Protein AF-A0A147KIF3-F1 (afdb_monomer_lite)

Foldseek 3Di:
DLVVLVCQLVVLVVVLVVCLVVDDPVCSVVSVVVNVVCSVVSVVVSVVVNVVVVVVVVVVVVVVVVVVVVVVDPPDPCVPPPDPPDPDPDDDDDDD

Organism: NCBI:txid665004

Secondary structure (DSSP, 8-state):
-HHHHTTHHHHHHHHHHHHHHHS-HHHHHHHHHHHHHHHHHHHHHHHHHHHHHHHHHHHHHHHHHHHHHHHT----S-TT----SS----------

pLDDT: mean 81.48, std 18.06, range [42.56, 98.12]

Sequence (96 aa):
MAEAMAGLADTFDDLITEVRAAAGSYVAAGYSRFRDDHYDSIKKVQDHGLTLADNIQAGAAEAALTDLDTSDGYQGAWPSLSRDINGSYGPPGRPY

Radius of gyration: 33.9 Å; chains: 1; bounding box: 70×39×94 Å

Structure (mmCIF, N/CA/C/O backbone):
data_AF-A0A147KIF3-F1
#
_entry.id   AF-A0A147KIF3-F1
#
loop_
_atom_site.group_PDB
_atom_site.id
_atom_site.type_symbol
_atom_site.label_atom_id
_atom_site.label_alt_id
_atom_site.label_comp_id
_atom_site.label_asym_id
_atom_site.label_entity_id
_atom_site.label_seq_id
_atom_site.pdbx_PDB_ins_code
_atom_site.Cartn_x
_atom_site.Cartn_y
_atom_site.Cartn_z
_atom_site.occupancy
_atom_site.B_iso_or_equiv
_atom_site.auth_seq_id
_atom_site.auth_comp_id
_atom_site.auth_asym_id
_atom_site.auth_atom_id
_atom_site.pdbx_PDB_model_num
ATOM 1 N N . MET A 1 1 ? -9.145 5.075 5.956 1.00 62.16 1 MET A N 1
ATOM 2 C CA . MET A 1 1 ? -7.795 4.713 6.456 1.00 62.16 1 MET A CA 1
ATOM 3 C C . MET A 1 1 ? -7.398 3.328 5.969 1.00 62.16 1 MET A C 1
ATOM 5 O O . MET A 1 1 ? -6.490 3.262 5.157 1.00 62.16 1 MET A O 1
ATOM 9 N N . ALA A 1 2 ? -8.106 2.260 6.364 1.00 80.38 2 ALA A N 1
ATOM 10 C CA . ALA A 1 2 ? -7.848 0.902 5.864 1.00 80.38 2 ALA A CA 1
ATOM 11 C C . ALA A 1 2 ? -7.891 0.812 4.326 1.00 80.38 2 ALA A C 1
ATOM 13 O O . ALA A 1 2 ? -6.968 0.288 3.718 1.00 80.38 2 ALA A O 1
ATOM 14 N N . GLU A 1 3 ? -8.897 1.425 3.694 1.00 82.25 3 GLU A N 1
ATOM 15 C CA . GLU A 1 3 ? -9.044 1.449 2.227 1.00 82.25 3 GLU A CA 1
ATOM 16 C C . GLU A 1 3 ? -7.866 2.097 1.489 1.00 82.25 3 GLU A C 1
ATOM 18 O O . GLU A 1 3 ? -7.531 1.671 0.395 1.00 82.25 3 GLU A O 1
ATOM 23 N N . ALA A 1 4 ? -7.218 3.104 2.082 1.00 83.19 4 ALA A N 1
ATOM 24 C CA . ALA A 1 4 ? -6.067 3.76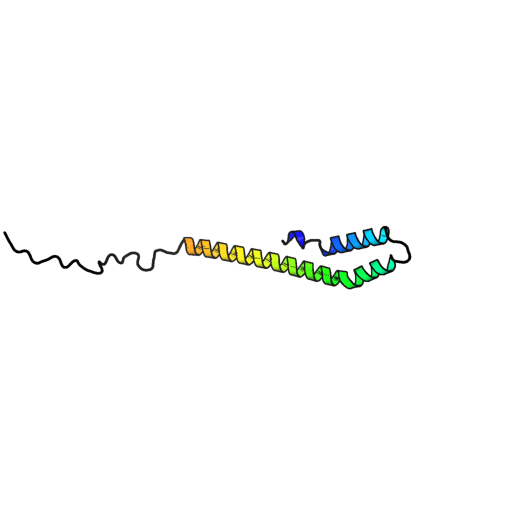7 1.466 1.00 83.19 4 ALA A CA 1
ATOM 25 C C . ALA A 1 4 ? -4.768 2.954 1.616 1.00 83.19 4 ALA A C 1
ATOM 27 O O . ALA A 1 4 ? -3.808 3.192 0.891 1.00 83.19 4 ALA A O 1
ATOM 28 N N . MET A 1 5 ? -4.722 2.034 2.585 1.00 91.38 5 MET A N 1
ATOM 29 C CA . MET A 1 5 ? -3.599 1.112 2.782 1.00 91.38 5 MET A CA 1
ATOM 30 C C . MET A 1 5 ? -3.786 -0.160 1.954 1.00 91.38 5 MET A C 1
ATOM 32 O O . MET A 1 5 ? -2.812 -0.725 1.461 1.00 91.38 5 MET A O 1
ATOM 36 N N . ALA A 1 6 ? -5.033 -0.601 1.779 1.00 92.25 6 ALA A N 1
ATOM 37 C CA . ALA A 1 6 ? -5.379 -1.730 0.934 1.00 92.25 6 ALA A CA 1
ATOM 38 C C . ALA A 1 6 ? -4.970 -1.460 -0.523 1.00 92.25 6 ALA A C 1
ATOM 40 O O . ALA A 1 6 ? -5.416 -0.495 -1.137 1.00 92.25 6 ALA A O 1
ATOM 41 N N . GLY A 1 7 ? -4.111 -2.320 -1.070 1.00 91.75 7 GLY A N 1
ATOM 42 C CA . GLY A 1 7 ? -3.638 -2.202 -2.453 1.00 91.75 7 GLY A CA 1
ATOM 43 C C . GLY A 1 7 ? -2.507 -1.190 -2.655 1.00 91.75 7 GLY A C 1
ATOM 44 O O . GLY A 1 7 ? -2.170 -0.885 -3.797 1.00 91.75 7 GLY A O 1
ATOM 45 N N . LEU A 1 8 ? -1.885 -0.681 -1.584 1.00 94.94 8 LEU A N 1
ATOM 46 C CA . LEU A 1 8 ? -0.719 0.202 -1.686 1.00 94.94 8 LEU A CA 1
ATOM 47 C C . LEU A 1 8 ? 0.457 -0.489 -2.397 1.00 94.94 8 LEU A C 1
ATOM 49 O O . LEU A 1 8 ? 1.087 0.114 -3.265 1.00 94.94 8 LEU A O 1
ATOM 53 N N . ALA A 1 9 ? 0.751 -1.744 -2.044 1.00 95.44 9 ALA A N 1
ATOM 54 C CA . ALA A 1 9 ? 1.824 -2.510 -2.679 1.00 95.44 9 ALA A CA 1
ATOM 55 C C . ALA A 1 9 ? 1.529 -2.808 -4.157 1.00 95.44 9 ALA A C 1
ATOM 57 O O . ALA A 1 9 ? 2.430 -2.710 -4.987 1.00 95.44 9 ALA A O 1
ATOM 58 N N . ASP A 1 10 ? 0.273 -3.108 -4.485 1.00 95.75 10 ASP A N 1
ATOM 59 C CA . ASP A 1 10 ? -0.156 -3.381 -5.860 1.00 95.75 10 ASP A CA 1
ATOM 60 C C . ASP A 1 10 ? -0.076 -2.108 -6.711 1.00 95.75 10 ASP A C 1
ATOM 62 O O . ASP A 1 10 ? 0.556 -2.104 -7.761 1.00 95.75 10 ASP A O 1
ATOM 66 N N . THR A 1 11 ? -0.579 -0.985 -6.190 1.00 96.44 11 THR A N 1
ATOM 67 C CA . THR A 1 11 ? -0.474 0.330 -6.845 1.00 96.44 11 THR A CA 1
ATOM 68 C C . THR A 1 11 ? 0.984 0.713 -7.094 1.00 96.44 11 THR A C 1
ATOM 70 O O . THR A 1 11 ? 1.324 1.270 -8.135 1.00 96.44 11 THR A O 1
ATOM 73 N N . PHE A 1 12 ? 1.872 0.425 -6.140 1.00 97.12 12 PHE A N 1
ATOM 74 C CA . PHE A 1 12 ? 3.299 0.648 -6.329 1.00 97.12 12 PHE A CA 1
ATOM 75 C C . PHE A 1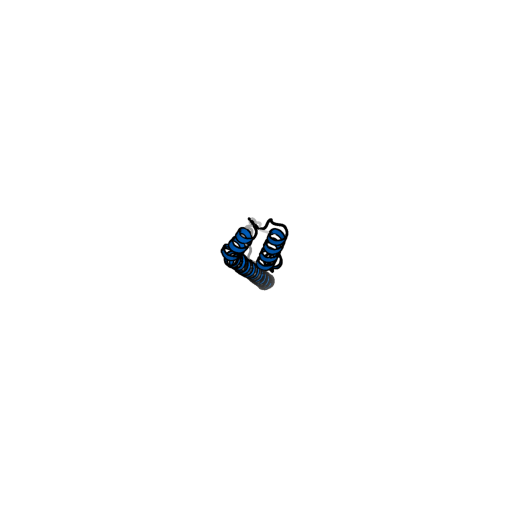 12 ? 3.873 -0.207 -7.469 1.00 97.12 12 PHE A C 1
ATOM 77 O O . PHE A 1 12 ? 4.616 0.319 -8.298 1.00 97.12 12 PHE A O 1
ATOM 84 N N . ASP A 1 13 ? 3.534 -1.497 -7.529 1.00 97.19 13 ASP A N 1
ATOM 85 C CA . ASP A 1 13 ? 4.010 -2.398 -8.585 1.00 97.19 13 ASP A CA 1
ATOM 86 C C . ASP A 1 13 ? 3.507 -1.976 -9.970 1.00 97.19 13 ASP A C 1
ATOM 88 O O . ASP A 1 13 ? 4.278 -1.938 -10.935 1.00 97.19 13 ASP A O 1
ATOM 92 N N . ASP A 1 14 ? 2.238 -1.575 -10.048 1.00 97.19 14 ASP A N 1
ATOM 93 C CA . ASP A 1 14 ? 1.609 -1.065 -11.263 1.00 97.19 14 ASP A CA 1
ATOM 94 C C . ASP A 1 14 ? 2.325 0.199 -11.756 1.00 97.19 14 ASP A C 1
ATOM 96 O O . ASP A 1 14 ? 2.758 0.264 -12.909 1.00 97.19 14 ASP A O 1
ATOM 100 N N . LEU A 1 15 ? 2.567 1.168 -10.866 1.00 97.19 15 LEU A N 1
ATOM 101 C CA . LEU A 1 15 ? 3.276 2.404 -11.207 1.00 97.19 15 LEU A CA 1
ATOM 102 C C . LEU A 1 15 ? 4.697 2.138 -11.712 1.00 97.19 15 LEU A C 1
ATOM 104 O O . LEU A 1 15 ? 5.132 2.747 -12.692 1.00 97.19 15 LEU A O 1
ATOM 108 N N . ILE A 1 16 ? 5.444 1.229 -11.076 1.00 97.06 16 ILE A N 1
ATOM 109 C CA . ILE A 1 16 ? 6.787 0.895 -11.562 1.00 97.06 16 ILE A CA 1
ATOM 110 C C . ILE A 1 16 ? 6.723 0.172 -12.908 1.00 97.06 16 ILE A C 1
ATOM 112 O O . ILE A 1 16 ? 7.560 0.430 -13.780 1.00 97.06 16 ILE A O 1
ATOM 116 N N . THR A 1 17 ? 5.731 -0.689 -13.111 1.00 96.25 17 THR A N 1
ATOM 117 C CA . THR A 1 17 ? 5.517 -1.380 -14.385 1.00 96.25 17 THR A CA 1
ATOM 118 C C . THR A 1 17 ? 5.235 -0.387 -15.513 1.00 96.25 17 THR A C 1
ATOM 120 O O . THR A 1 17 ? 5.870 -0.466 -16.569 1.00 96.25 17 THR A O 1
ATOM 123 N N . GLU A 1 18 ? 4.365 0.595 -15.282 1.00 96.69 18 GLU A N 1
ATOM 124 C CA . GLU A 1 18 ? 4.049 1.653 -16.246 1.00 96.69 18 GLU A CA 1
ATOM 125 C C . GLU A 1 18 ? 5.264 2.529 -16.562 1.00 96.69 18 GLU A C 1
ATOM 127 O O . GLU A 1 18 ? 5.601 2.746 -17.730 1.00 96.69 18 GLU A O 1
ATOM 132 N N . VAL A 1 19 ? 5.978 2.989 -15.530 1.00 95.38 19 VAL A N 1
ATOM 133 C CA . VAL A 1 19 ? 7.176 3.816 -15.710 1.00 95.38 19 VAL A CA 1
ATOM 134 C C . VAL A 1 19 ? 8.248 3.044 -16.472 1.00 95.38 19 VAL A C 1
ATOM 136 O O . VAL A 1 19 ? 8.850 3.581 -17.400 1.00 95.38 19 VAL A O 1
ATOM 139 N N . ARG A 1 20 ? 8.46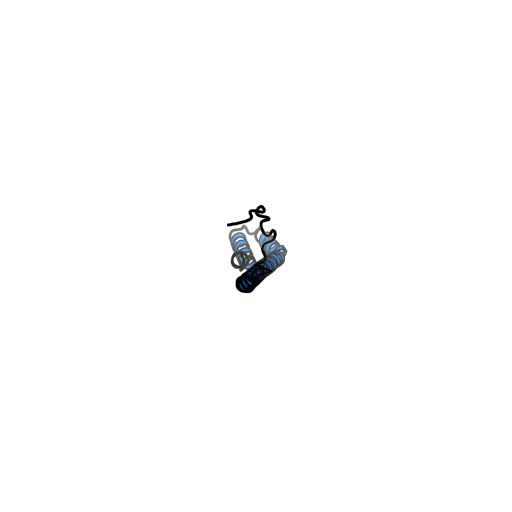3 1.767 -16.143 1.00 94.81 20 ARG A N 1
ATOM 140 C CA . ARG A 1 20 ? 9.403 0.901 -16.858 1.00 94.81 20 ARG A CA 1
ATOM 141 C C . ARG A 1 20 ? 9.024 0.745 -18.330 1.00 94.81 20 ARG A C 1
ATOM 143 O O . ARG A 1 20 ? 9.924 0.751 -19.167 1.00 94.81 20 ARG A O 1
ATOM 150 N N . ALA A 1 21 ? 7.737 0.596 -18.641 1.00 93.19 21 ALA A N 1
ATOM 151 C CA . ALA A 1 21 ? 7.253 0.458 -20.014 1.00 93.19 21 ALA A CA 1
ATOM 152 C C . ALA A 1 21 ? 7.447 1.744 -20.835 1.00 93.19 21 ALA A C 1
ATOM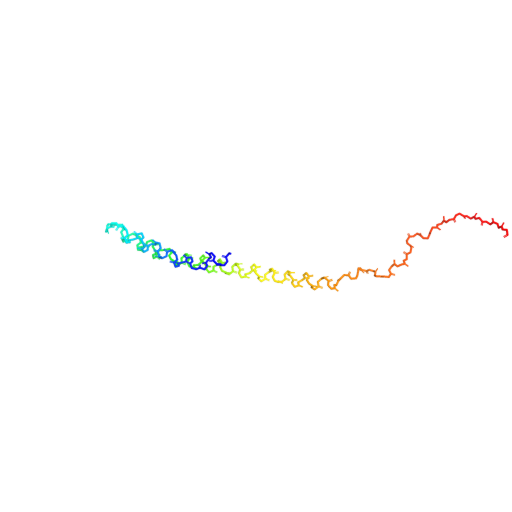 154 O O . ALA A 1 21 ? 7.755 1.674 -22.024 1.00 93.19 21 ALA A O 1
ATOM 155 N N . ALA A 1 22 ? 7.311 2.910 -20.201 1.00 94.75 22 ALA A N 1
ATOM 156 C CA . ALA A 1 22 ? 7.557 4.207 -20.828 1.00 94.75 22 ALA A CA 1
ATOM 157 C C . ALA A 1 22 ? 9.052 4.578 -20.912 1.00 94.75 22 ALA A C 1
ATOM 159 O O . ALA A 1 22 ? 9.435 5.467 -21.676 1.00 94.75 22 ALA A O 1
ATOM 160 N N . ALA A 1 23 ? 9.905 3.931 -20.118 1.00 93.12 23 ALA A N 1
ATOM 161 C CA . ALA A 1 23 ? 11.310 4.279 -19.995 1.00 93.12 23 ALA A CA 1
ATOM 162 C C . ALA A 1 23 ? 12.186 3.695 -21.119 1.00 93.12 23 ALA A C 1
ATOM 164 O O . ALA A 1 23 ? 11.953 2.609 -21.648 1.00 93.12 23 ALA A O 1
ATOM 165 N N . GLY A 1 24 ? 13.266 4.407 -21.455 1.00 90.50 24 GLY A N 1
ATOM 166 C CA . GLY A 1 24 ? 14.273 3.917 -22.397 1.00 90.50 24 GLY A CA 1
ATOM 167 C C . GLY A 1 24 ? 15.007 2.671 -21.881 1.00 90.50 24 GLY A C 1
ATOM 168 O O . GLY A 1 24 ? 15.194 2.489 -20.675 1.00 90.50 24 GLY A O 1
ATOM 169 N N . SER A 1 25 ? 15.498 1.836 -22.801 1.00 89.31 25 SER A N 1
ATOM 170 C CA . SER A 1 25 ? 16.161 0.554 -22.494 1.00 89.31 25 SER A CA 1
ATOM 171 C C . SER A 1 25 ? 17.327 0.666 -21.503 1.00 89.31 25 SER A C 1
ATOM 173 O O . SER A 1 25 ? 17.552 -0.250 -20.716 1.00 89.31 25 SER A O 1
ATOM 175 N N . TYR A 1 26 ? 18.031 1.802 -21.490 1.00 90.19 26 TYR A N 1
ATOM 176 C CA . TYR A 1 26 ? 19.146 2.065 -20.577 1.00 90.19 26 TYR A CA 1
ATOM 177 C C . TYR A 1 26 ? 18.744 2.185 -19.099 1.00 90.19 26 TYR A C 1
ATOM 179 O O . TYR A 1 26 ? 19.570 1.915 -18.232 1.00 90.19 26 TYR A O 1
ATOM 187 N N . VAL A 1 27 ? 17.505 2.583 -18.795 1.00 92.56 27 VAL A N 1
ATOM 188 C CA . VAL A 1 27 ? 17.050 2.869 -17.417 1.00 92.56 27 VAL A CA 1
ATOM 189 C C . VAL A 1 27 ? 15.982 1.892 -16.912 1.00 92.56 27 VAL A C 1
ATOM 191 O O . VAL A 1 27 ? 15.783 1.778 -15.705 1.00 92.56 27 VAL A O 1
ATOM 194 N N . ALA A 1 28 ? 15.348 1.116 -17.799 1.00 92.38 28 ALA A N 1
ATOM 195 C CA . ALA A 1 28 ? 14.307 0.140 -17.451 1.00 92.38 28 ALA A CA 1
ATOM 196 C C . ALA A 1 28 ? 14.755 -0.909 -16.409 1.00 92.38 28 ALA A C 1
ATOM 198 O O . ALA A 1 28 ? 13.978 -1.316 -15.541 1.00 92.38 28 ALA A O 1
ATOM 199 N N . ALA A 1 29 ? 16.023 -1.329 -16.461 1.00 93.81 29 ALA A N 1
ATOM 200 C CA . ALA A 1 29 ? 16.597 -2.244 -15.473 1.00 93.81 29 ALA A CA 1
ATOM 201 C C . ALA A 1 29 ? 16.691 -1.609 -14.072 1.00 93.81 29 ALA A C 1
ATOM 203 O O . ALA A 1 29 ? 16.479 -2.293 -13.073 1.00 93.81 29 ALA A O 1
ATOM 204 N N . GLY A 1 30 ? 16.948 -0.298 -13.998 1.00 96.06 30 GLY A N 1
ATOM 205 C CA . GLY A 1 30 ? 16.987 0.448 -12.741 1.00 96.06 30 GLY A CA 1
ATOM 206 C C . GLY A 1 30 ? 15.634 0.456 -12.033 1.00 96.06 30 GLY A C 1
ATOM 207 O O . GLY A 1 30 ? 15.581 0.220 -10.832 1.00 96.06 30 GLY A O 1
ATOM 208 N N . TYR A 1 31 ? 14.541 0.626 -12.780 1.00 96.12 31 TYR A N 1
ATOM 209 C CA . TYR A 1 31 ? 13.184 0.549 -12.228 1.00 96.12 31 TYR A CA 1
ATOM 210 C C . TYR A 1 31 ? 12.835 -0.844 -11.700 1.00 96.12 31 TYR A C 1
ATOM 212 O O . TYR A 1 31 ? 12.236 -0.956 -10.637 1.00 96.12 31 TYR A O 1
ATOM 220 N N . SER A 1 32 ? 13.266 -1.903 -12.394 1.00 94.06 32 SER A N 1
ATOM 221 C CA . SER A 1 32 ? 13.051 -3.280 -11.917 1.00 94.06 32 SER A CA 1
ATOM 222 C C . SER A 1 32 ? 13.756 -3.508 -10.579 1.00 94.06 32 SER A C 1
ATOM 224 O O . SER A 1 32 ? 13.147 -3.982 -9.628 1.00 94.06 32 SER A O 1
ATOM 226 N N . ARG A 1 33 ? 15.015 -3.066 -10.476 1.00 96.69 33 ARG A N 1
ATOM 227 C CA . ARG A 1 33 ? 15.778 -3.146 -9.229 1.00 96.69 33 ARG A CA 1
ATOM 228 C C . ARG A 1 33 ? 15.158 -2.309 -8.111 1.00 96.69 33 ARG A C 1
ATOM 230 O O . ARG A 1 33 ? 15.051 -2.785 -6.993 1.00 96.69 33 ARG A O 1
ATOM 237 N N . PHE A 1 34 ? 14.724 -1.087 -8.413 1.00 96.62 34 PHE A N 1
ATOM 238 C CA . PHE A 1 34 ? 14.054 -0.224 -7.440 1.00 96.62 34 PHE A CA 1
ATOM 239 C C . PHE A 1 34 ? 12.785 -0.878 -6.881 1.00 96.62 34 PHE A C 1
ATOM 241 O O . PHE A 1 34 ? 12.542 -0.832 -5.678 1.00 96.62 34 PHE A O 1
ATOM 248 N N . ARG A 1 35 ? 11.995 -1.529 -7.740 1.00 97.00 35 ARG A N 1
ATOM 249 C CA . ARG A 1 35 ? 10.831 -2.302 -7.309 1.00 97.00 35 ARG A CA 1
ATOM 250 C C . ARG A 1 35 ? 11.236 -3.439 -6.384 1.00 97.00 35 ARG A C 1
ATOM 252 O O . ARG A 1 35 ? 10.691 -3.526 -5.291 1.00 97.00 35 ARG A O 1
ATOM 259 N N . ASP A 1 36 ? 12.206 -4.258 -6.775 1.00 97.31 36 ASP A N 1
ATOM 260 C CA . ASP A 1 36 ? 12.643 -5.401 -5.965 1.00 97.31 36 ASP A CA 1
ATOM 261 C C . ASP A 1 36 ? 13.227 -4.972 -4.606 1.00 97.31 36 ASP A C 1
ATOM 263 O O . ASP A 1 36 ? 12.951 -5.606 -3.589 1.00 97.31 36 ASP A O 1
ATOM 267 N N . ASP A 1 37 ? 13.957 -3.854 -4.562 1.00 98.12 37 ASP A N 1
ATOM 268 C CA . ASP A 1 37 ? 14.564 -3.321 -3.336 1.00 98.12 37 ASP A CA 1
ATOM 269 C C . ASP A 1 37 ? 13.517 -2.753 -2.347 1.00 98.12 37 ASP A C 1
ATOM 271 O O . ASP A 1 37 ? 13.768 -2.699 -1.139 1.00 98.12 37 ASP A O 1
ATOM 275 N N . HIS A 1 38 ? 12.341 -2.319 -2.825 1.00 97.44 38 HIS A N 1
ATOM 276 C CA . HIS A 1 38 ? 11.369 -1.575 -2.009 1.00 97.44 38 HIS A CA 1
ATOM 277 C C . HIS A 1 38 ? 9.995 -2.228 -1.842 1.00 97.44 38 HIS A C 1
ATOM 279 O O . HIS A 1 38 ? 9.298 -1.886 -0.882 1.00 97.44 38 HIS A O 1
ATOM 285 N N . TYR A 1 39 ? 9.608 -3.170 -2.702 1.00 97.12 39 TYR A N 1
ATOM 286 C CA . TYR A 1 39 ? 8.274 -3.778 -2.695 1.00 97.12 39 TYR A CA 1
ATOM 287 C C . TYR A 1 39 ? 7.911 -4.372 -1.325 1.00 97.12 39 TYR A C 1
ATOM 289 O O . TYR A 1 39 ? 6.870 -4.045 -0.755 1.00 97.12 39 TYR A O 1
ATOM 297 N N . ASP A 1 40 ? 8.817 -5.149 -0.725 1.00 96.94 40 ASP A N 1
ATOM 298 C CA . ASP A 1 40 ? 8.599 -5.750 0.597 1.00 96.94 40 ASP A CA 1
ATOM 299 C C . ASP A 1 40 ? 8.460 -4.706 1.714 1.00 96.94 40 ASP A C 1
ATOM 301 O O . ASP A 1 40 ? 7.728 -4.913 2.684 1.00 96.94 40 ASP A O 1
ATOM 305 N N . SER A 1 41 ? 9.157 -3.573 1.600 1.00 97.81 41 SER A N 1
ATOM 306 C CA . SER A 1 41 ? 9.034 -2.473 2.561 1.00 97.81 41 SER A CA 1
ATOM 307 C C . SER A 1 41 ? 7.656 -1.820 2.465 1.00 97.81 41 SER A C 1
ATOM 309 O O . SER A 1 41 ? 7.005 -1.579 3.481 1.00 97.81 41 SER A O 1
ATOM 311 N N . ILE A 1 42 ? 7.175 -1.594 1.243 1.00 97.56 42 ILE A N 1
ATOM 312 C CA . ILE A 1 42 ? 5.850 -1.019 0.993 1.00 97.56 42 ILE A CA 1
ATOM 313 C C . ILE A 1 42 ? 4.750 -1.968 1.468 1.00 97.56 42 ILE A C 1
ATOM 315 O O . ILE A 1 42 ? 3.808 -1.527 2.126 1.00 97.56 42 ILE A O 1
ATOM 319 N N . LYS A 1 43 ? 4.910 -3.274 1.242 1.00 97.00 43 LYS A N 1
ATOM 320 C CA . LYS A 1 43 ? 3.998 -4.289 1.773 1.00 97.00 43 LYS A CA 1
ATOM 321 C C . LYS A 1 43 ? 3.914 -4.248 3.302 1.00 97.00 43 LYS A C 1
ATOM 323 O O . LYS A 1 43 ? 2.820 -4.251 3.853 1.00 97.00 43 LYS A O 1
ATOM 328 N N . LYS A 1 44 ? 5.046 -4.098 3.999 1.00 97.31 44 LYS A N 1
ATOM 329 C CA . LYS A 1 44 ? 5.052 -3.927 5.465 1.00 97.31 44 LYS A CA 1
ATOM 330 C C . LYS A 1 44 ? 4.326 -2.658 5.913 1.00 97.31 44 LYS A C 1
ATOM 332 O O . LYS A 1 44 ? 3.628 -2.682 6.921 1.00 97.31 44 LYS A O 1
ATOM 337 N N . VAL A 1 45 ? 4.483 -1.549 5.186 1.00 96.44 45 VAL A N 1
ATOM 338 C CA . VAL A 1 45 ? 3.752 -0.302 5.478 1.00 96.44 45 VAL A CA 1
ATOM 339 C C . VAL A 1 45 ? 2.246 -0.512 5.335 1.00 96.44 45 VAL A C 1
ATOM 341 O O . VAL A 1 45 ? 1.497 -0.098 6.219 1.00 96.44 45 VAL A O 1
ATOM 344 N N . GLN A 1 46 ? 1.814 -1.198 4.276 1.00 96.00 46 GLN A N 1
ATOM 345 C CA . GLN A 1 46 ? 0.419 -1.590 4.085 1.00 96.00 46 GLN A CA 1
ATOM 346 C C . GLN A 1 46 ? -0.097 -2.435 5.259 1.00 96.00 46 GLN A C 1
ATOM 348 O O . GLN A 1 46 ? -1.110 -2.078 5.858 1.00 96.00 46 GLN A O 1
ATOM 353 N N .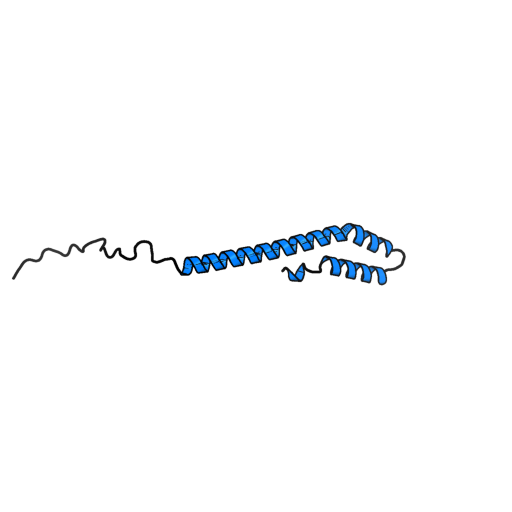 ASP A 1 47 ? 0.613 -3.501 5.633 1.00 96.12 47 ASP A N 1
ATOM 354 C CA . ASP A 1 47 ? 0.198 -4.406 6.713 1.00 96.12 47 ASP A CA 1
ATOM 355 C C . ASP A 1 47 ? 0.087 -3.677 8.064 1.00 96.12 47 ASP A C 1
ATOM 357 O O . ASP A 1 47 ? -0.885 -3.850 8.808 1.00 96.12 47 ASP A O 1
ATOM 361 N N . HIS A 1 48 ? 1.048 -2.801 8.373 1.00 96.12 48 HIS A N 1
ATOM 362 C CA . HIS A 1 48 ? 0.999 -1.965 9.573 1.00 96.12 48 HIS A CA 1
ATOM 363 C C . HIS A 1 48 ? -0.163 -0.967 9.538 1.00 96.12 48 HIS A C 1
ATOM 365 O O . HIS A 1 48 ? -0.817 -0.753 10.559 1.00 96.12 48 HIS A O 1
ATOM 371 N N . GLY A 1 49 ? -0.436 -0.360 8.383 1.00 94.25 49 GLY A N 1
ATOM 372 C CA . GLY A 1 49 ? -1.539 0.579 8.212 1.00 94.25 49 GLY A CA 1
ATOM 373 C C . GLY A 1 49 ? -2.911 -0.080 8.376 1.00 94.25 49 GLY A C 1
ATOM 374 O O . GLY A 1 49 ? -3.789 0.497 9.019 1.00 94.25 49 GLY A O 1
ATOM 375 N N . LEU A 1 50 ? -3.079 -1.300 7.856 1.00 95.31 50 LEU A N 1
ATOM 376 C CA . LEU A 1 50 ? -4.281 -2.115 8.058 1.00 95.31 50 LEU A CA 1
ATOM 377 C C . LEU A 1 50 ? -4.455 -2.477 9.536 1.00 95.31 50 LEU A C 1
ATOM 379 O O . LEU A 1 50 ? -5.491 -2.173 10.119 1.00 95.31 50 LEU A O 1
ATOM 383 N N . THR A 1 51 ? -3.399 -2.990 10.171 1.00 94.88 51 THR A N 1
ATOM 384 C CA . THR A 1 51 ? -3.409 -3.326 11.605 1.00 94.88 51 THR A CA 1
ATOM 385 C C . THR A 1 51 ? -3.767 -2.115 12.471 1.00 94.88 51 THR A C 1
ATOM 387 O O . THR A 1 51 ? -4.553 -2.214 13.410 1.00 94.88 51 THR A O 1
ATOM 390 N N . LEU A 1 52 ? -3.214 -0.938 12.160 1.00 93.12 52 LEU A N 1
ATOM 391 C CA . LEU A 1 52 ? -3.537 0.297 12.870 1.00 93.12 52 LEU A CA 1
ATOM 392 C C . LEU A 1 52 ? -5.008 0.688 12.689 1.00 93.12 52 LEU A C 1
ATOM 394 O O . LEU A 1 52 ? -5.655 1.093 13.653 1.00 93.12 52 LEU A O 1
ATOM 398 N N . ALA A 1 53 ? -5.538 0.579 11.470 1.00 93.00 53 ALA A N 1
ATOM 399 C CA . ALA A 1 53 ? -6.934 0.891 11.198 1.00 93.00 53 ALA A CA 1
ATOM 400 C C . ALA A 1 53 ? -7.893 -0.062 11.927 1.00 93.00 53 ALA A C 1
ATOM 402 O O . ALA A 1 53 ? -8.933 0.392 12.409 1.00 93.00 53 ALA A O 1
ATOM 403 N N . ASP A 1 54 ? -7.538 -1.340 12.042 1.00 91.31 54 ASP A N 1
ATOM 404 C CA . ASP A 1 54 ? -8.305 -2.331 12.800 1.00 91.31 54 ASP A CA 1
ATOM 405 C C . ASP A 1 54 ? -8.273 -2.023 14.301 1.00 91.31 54 ASP A C 1
ATOM 407 O O . ASP A 1 54 ? -9.317 -1.989 14.949 1.00 91.31 54 ASP A O 1
ATOM 411 N N . ASN A 1 55 ? -7.102 -1.685 14.845 1.00 91.81 55 ASN A N 1
ATOM 412 C CA . ASN A 1 55 ? -6.963 -1.304 16.253 1.00 91.81 55 ASN A CA 1
ATOM 413 C C . ASN A 1 55 ? -7.766 -0.041 16.603 1.00 91.81 55 ASN A C 1
ATOM 415 O O . ASN A 1 55 ? -8.379 0.027 17.666 1.00 91.81 55 ASN A O 1
ATOM 419 N N . ILE A 1 56 ? -7.792 0.959 15.713 1.00 90.88 56 ILE A N 1
ATOM 420 C CA . ILE A 1 56 ? -8.604 2.171 15.900 1.00 90.88 56 ILE A CA 1
ATOM 421 C C . ILE A 1 56 ? -10.097 1.823 15.920 1.00 90.88 56 ILE A C 1
ATOM 423 O O . ILE A 1 56 ? -10.830 2.335 16.762 1.00 90.88 56 ILE A O 1
ATOM 427 N N . GLN A 1 57 ? -10.550 0.954 15.012 1.00 89.06 57 GLN A N 1
ATOM 428 C CA . GLN A 1 57 ? -11.948 0.520 14.964 1.00 89.06 57 GLN A CA 1
ATOM 429 C C . GLN A 1 57 ? -12.340 -0.279 16.209 1.00 89.06 57 GLN A C 1
ATOM 431 O O . GLN A 1 57 ? -13.397 -0.023 16.782 1.00 89.06 57 GLN A O 1
ATOM 436 N N . ALA A 1 58 ? -11.477 -1.192 16.660 1.00 90.69 58 ALA A N 1
ATOM 437 C CA . ALA A 1 58 ? -11.688 -1.954 17.886 1.00 90.69 58 ALA A CA 1
ATOM 438 C C . ALA A 1 58 ? -11.780 -1.031 19.111 1.00 90.69 58 ALA A C 1
ATOM 440 O O . ALA A 1 58 ? -12.747 -1.110 19.862 1.00 90.69 58 ALA A O 1
ATOM 441 N N . GLY A 1 59 ? -10.844 -0.087 19.262 1.00 89.81 59 GLY A N 1
ATOM 442 C CA . GLY A 1 59 ? -10.874 0.878 20.364 1.00 89.81 59 GLY A CA 1
ATOM 443 C C . GLY A 1 59 ? -12.102 1.795 20.332 1.00 89.81 59 GLY A C 1
ATOM 444 O O . GLY A 1 59 ? -12.674 2.100 21.375 1.00 89.81 59 GLY A O 1
ATOM 445 N N . ALA A 1 60 ? -12.559 2.199 19.143 1.00 89.06 60 ALA A N 1
ATOM 446 C CA . ALA A 1 60 ? -13.799 2.960 18.999 1.00 89.06 60 ALA A CA 1
ATOM 447 C C . ALA A 1 60 ? -15.036 2.134 19.397 1.00 89.06 60 ALA A C 1
ATOM 449 O O . ALA A 1 60 ? -15.944 2.665 20.034 1.00 89.06 60 ALA A O 1
ATOM 450 N N . ALA A 1 61 ? -15.068 0.842 19.055 1.00 85.75 61 ALA A N 1
ATOM 451 C CA . ALA A 1 61 ? -16.142 -0.061 19.458 1.00 85.75 61 ALA A CA 1
ATOM 452 C C . ALA A 1 61 ? -16.159 -0.293 20.979 1.00 85.75 61 ALA A C 1
ATOM 454 O O . ALA A 1 61 ? -17.221 -0.228 21.591 1.00 85.75 61 ALA A O 1
ATOM 455 N N . GLU A 1 62 ? -14.996 -0.502 21.601 1.00 87.94 62 GLU A N 1
ATOM 456 C CA . GLU A 1 62 ? -14.871 -0.630 23.060 1.00 87.94 62 GLU A CA 1
ATOM 457 C C . GLU A 1 62 ? -15.306 0.645 23.792 1.00 87.94 62 GLU A C 1
ATOM 459 O O . GLU A 1 62 ? -16.022 0.569 24.794 1.00 87.94 62 GLU A O 1
ATOM 464 N N . ALA A 1 63 ? -14.930 1.820 23.276 1.00 84.38 63 ALA A N 1
ATOM 465 C CA . ALA A 1 63 ? -15.388 3.099 23.811 1.00 84.38 63 ALA A CA 1
ATOM 466 C C . ALA A 1 63 ? -16.915 3.231 23.707 1.00 84.38 63 ALA A C 1
ATOM 468 O O . ALA A 1 63 ? -17.559 3.579 24.688 1.00 84.38 63 ALA A O 1
ATOM 469 N N . ALA A 1 64 ? -17.508 2.869 22.565 1.00 81.75 64 ALA A N 1
ATOM 470 C CA . ALA A 1 64 ? -18.958 2.912 22.383 1.00 81.75 64 ALA A CA 1
ATOM 471 C C . ALA A 1 64 ? -19.711 1.939 23.309 1.00 81.75 64 ALA A C 1
ATOM 473 O O . ALA A 1 64 ? -20.773 2.285 23.823 1.00 81.75 64 ALA A O 1
ATOM 474 N N . LEU A 1 65 ? -19.170 0.737 23.546 1.00 84.12 65 LEU A N 1
ATOM 475 C CA . LEU A 1 65 ? -19.726 -0.212 24.518 1.00 84.12 65 LEU A CA 1
ATOM 476 C C . LEU A 1 65 ? -19.629 0.330 25.946 1.00 84.12 65 LEU A C 1
ATOM 478 O O . LEU A 1 65 ? -20.596 0.251 26.691 1.00 84.12 65 LEU A O 1
ATOM 482 N N . THR A 1 66 ? -18.495 0.933 26.304 1.00 83.62 66 THR A N 1
ATOM 483 C CA . THR A 1 66 ? -18.308 1.562 27.619 1.00 83.62 66 THR A CA 1
ATOM 484 C C . THR A 1 66 ? -19.264 2.742 27.811 1.00 83.62 66 THR A C 1
ATOM 486 O O . THR A 1 66 ? -19.867 2.888 28.874 1.00 83.62 66 THR A O 1
ATOM 489 N N . ASP A 1 67 ? -19.453 3.572 26.786 1.00 82.62 67 ASP A N 1
ATOM 490 C CA . ASP A 1 67 ? -20.414 4.679 26.804 1.00 82.62 67 ASP A CA 1
ATOM 491 C C . ASP A 1 67 ? -21.852 4.163 26.973 1.00 82.62 67 ASP A C 1
ATOM 493 O O . ASP A 1 67 ? -22.630 4.733 27.737 1.00 82.62 67 ASP A O 1
ATOM 497 N N . LEU A 1 68 ? -22.205 3.052 26.318 1.00 78.94 68 LEU A N 1
ATOM 498 C CA . LEU A 1 68 ? -23.514 2.417 26.470 1.00 78.94 68 LEU A CA 1
ATOM 499 C C . LEU A 1 68 ? -23.704 1.833 27.880 1.00 78.94 68 LEU A C 1
ATOM 501 O O . LEU A 1 68 ? -24.696 2.152 28.535 1.00 78.94 68 LEU A O 1
ATOM 505 N N . ASP A 1 69 ? -22.735 1.071 28.387 1.00 77.19 69 ASP A N 1
ATOM 506 C CA . ASP A 1 69 ? -22.767 0.487 29.736 1.00 77.19 69 ASP A CA 1
ATOM 507 C C . ASP A 1 69 ? -22.825 1.565 30.834 1.00 77.19 69 ASP A C 1
ATOM 509 O O . ASP A 1 69 ? -23.489 1.397 31.858 1.00 77.19 69 ASP A O 1
ATOM 513 N N . THR A 1 70 ? -22.156 2.705 30.633 1.00 68.25 70 THR A N 1
ATOM 514 C CA . THR A 1 70 ? -22.208 3.839 31.571 1.00 68.25 70 THR A CA 1
ATOM 515 C C . THR A 1 70 ? -23.483 4.670 31.436 1.00 68.25 70 THR A C 1
ATOM 517 O O . THR A 1 70 ? -23.911 5.276 32.423 1.00 68.25 70 THR A O 1
ATOM 520 N N . SER A 1 71 ? -24.138 4.669 30.269 1.00 66.62 71 SER A N 1
ATOM 521 C CA . SER A 1 71 ? -25.425 5.348 30.074 1.00 66.62 71 SER A CA 1
ATOM 522 C C . SER A 1 71 ? -26.554 4.738 30.915 1.00 66.62 71 SER A C 1
ATOM 524 O O . SER A 1 71 ? -27.409 5.473 31.410 1.00 66.62 71 SER A O 1
ATOM 526 N N . ASP A 1 72 ? -26.497 3.427 31.175 1.00 61.78 72 ASP A N 1
ATOM 527 C CA . ASP A 1 72 ? -27.457 2.706 32.021 1.00 61.78 72 ASP A CA 1
ATOM 528 C C . ASP A 1 72 ? -27.140 2.800 33.533 1.00 61.78 72 ASP A C 1
ATOM 530 O O . ASP A 1 72 ? -27.897 2.301 34.369 1.00 61.78 72 ASP A O 1
ATOM 534 N N . GLY A 1 73 ? -26.045 3.467 33.927 1.00 64.50 73 GLY A N 1
ATOM 535 C CA . GLY A 1 73 ? -25.418 3.249 35.233 1.00 64.50 73 GLY A CA 1
ATOM 536 C C . GLY A 1 73 ? -24.867 4.478 35.955 1.00 64.50 73 GLY A C 1
ATOM 537 O O . GLY A 1 73 ? -23.782 4.397 36.525 1.00 64.50 73 GLY A O 1
ATOM 538 N N . TYR A 1 74 ? -25.600 5.595 36.022 1.00 55.75 74 TYR A N 1
ATOM 539 C CA . TYR A 1 74 ? -25.350 6.607 37.064 1.00 55.75 74 TYR A CA 1
ATOM 540 C C . TYR A 1 74 ? -26.649 7.137 37.689 1.00 55.75 74 TYR A C 1
ATOM 542 O O . TYR A 1 74 ? -27.045 8.289 37.521 1.00 55.75 74 TYR A O 1
ATOM 550 N N . GLN A 1 75 ? -27.306 6.296 38.492 1.00 56.69 75 GLN A N 1
ATOM 551 C CA . GLN A 1 75 ? -28.132 6.792 39.594 1.00 56.69 75 GLN A CA 1
ATOM 552 C C . GLN A 1 75 ? -27.147 7.329 40.631 1.00 56.69 75 GLN A C 1
ATOM 554 O O . GLN A 1 75 ? -26.498 6.535 41.303 1.00 56.69 75 GLN A O 1
ATOM 559 N N . GLY A 1 76 ? -26.935 8.650 40.658 1.00 57.03 76 GLY A N 1
ATOM 560 C CA . GLY A 1 76 ? -25.834 9.292 41.384 1.00 57.03 76 GLY A CA 1
ATOM 561 C C . GLY A 1 76 ? -25.578 8.737 42.786 1.00 57.03 76 GLY A C 1
ATOM 562 O O . GLY A 1 76 ? -26.487 8.210 43.411 1.00 57.03 76 GLY A O 1
ATOM 563 N N . ALA A 1 77 ? -24.348 8.904 43.290 1.00 59.72 77 ALA A N 1
ATOM 564 C CA . ALA A 1 77 ? -23.812 8.268 44.505 1.00 59.72 77 ALA A CA 1
ATOM 565 C C . ALA A 1 77 ? -24.721 8.267 45.758 1.00 59.72 77 ALA A C 1
ATOM 567 O O . ALA A 1 77 ? -24.459 7.513 46.691 1.00 59.72 77 ALA A O 1
ATOM 568 N N . TRP A 1 78 ? -25.780 9.084 45.786 1.00 60.88 78 TRP A N 1
ATOM 569 C CA . TRP A 1 78 ? -26.814 9.087 46.814 1.00 60.88 78 TRP A CA 1
ATOM 570 C C . TRP A 1 78 ? -28.207 9.427 46.238 1.00 60.88 78 TRP A C 1
ATOM 572 O O . TRP A 1 78 ? -28.627 10.583 46.326 1.00 60.88 78 TRP A O 1
ATOM 582 N N . PRO A 1 79 ? -28.991 8.458 45.721 1.00 52.59 79 PRO A N 1
ATOM 583 C CA . PRO A 1 79 ? -30.355 8.706 45.228 1.00 52.59 79 PRO A CA 1
ATOM 584 C C . PRO A 1 79 ? -31.351 9.088 46.340 1.00 52.59 79 PRO A C 1
ATOM 586 O O . PRO A 1 79 ? -32.501 9.417 46.063 1.00 52.59 79 PRO A O 1
ATOM 589 N N . SER A 1 80 ? -30.922 9.031 47.607 1.00 53.91 80 SER A N 1
ATOM 590 C CA . SER A 1 80 ? -31.761 9.231 48.791 1.00 53.91 80 SER A CA 1
ATOM 591 C C . SER A 1 80 ? -31.131 10.108 49.881 1.00 53.91 80 SER A C 1
ATOM 593 O O . SER A 1 80 ? -31.569 10.048 51.029 1.00 53.91 80 SER A O 1
ATOM 595 N N . LEU A 1 81 ? -30.131 10.949 49.580 1.00 52.50 81 LEU A N 1
ATOM 596 C CA . LEU A 1 81 ? -29.722 12.006 50.524 1.00 52.50 81 LEU A CA 1
ATOM 597 C C . LEU A 1 81 ? -30.703 13.188 50.472 1.00 52.50 81 LEU A C 1
ATOM 599 O O . LEU A 1 81 ? -30.337 14.333 50.236 1.00 52.50 81 LEU A O 1
ATOM 603 N N . SER A 1 82 ? -31.972 12.919 50.768 1.00 55.28 82 SER A N 1
ATOM 604 C CA . SER A 1 82 ? -32.899 13.916 51.297 1.00 55.28 82 SER A CA 1
ATOM 605 C C . SER A 1 82 ? -32.561 14.132 52.770 1.00 55.28 82 SER A C 1
ATOM 607 O O . SER A 1 82 ? -33.280 13.696 53.669 1.00 55.28 82 SER A O 1
ATOM 609 N N . ARG A 1 83 ? -31.403 14.726 53.041 1.00 56.53 83 ARG A N 1
ATOM 610 C CA . ARG A 1 83 ? -31.080 15.188 54.383 1.00 56.53 83 ARG A CA 1
ATOM 611 C C . ARG A 1 83 ? -30.578 16.611 54.266 1.00 56.53 83 ARG A C 1
ATOM 613 O O . ARG A 1 83 ? -29.472 16.825 53.784 1.00 56.53 83 ARG A O 1
ATOM 620 N N . ASP A 1 84 ? -31.416 17.552 54.696 1.00 54.81 84 ASP A N 1
ATOM 621 C CA . ASP A 1 84 ? -31.058 18.964 54.801 1.00 54.81 84 ASP A CA 1
ATOM 622 C C . ASP A 1 84 ? -29.746 19.091 55.577 1.00 54.81 84 ASP A C 1
ATOM 624 O O . ASP A 1 84 ? -29.664 18.808 56.778 1.00 54.81 84 ASP A O 1
ATOM 628 N N . ILE A 1 85 ? -28.697 19.500 54.871 1.00 54.72 85 ILE A N 1
ATOM 629 C CA . ILE A 1 85 ? -27.461 19.953 55.487 1.00 54.72 85 ILE A CA 1
ATOM 630 C C . ILE A 1 85 ? -27.725 21.422 55.826 1.00 54.72 85 ILE A C 1
ATOM 632 O O . ILE A 1 85 ? -27.758 22.262 54.935 1.00 54.72 85 ILE A O 1
ATOM 636 N N . ASN A 1 86 ? -27.959 21.680 57.116 1.00 50.88 86 ASN A N 1
ATOM 637 C CA . ASN A 1 86 ? -28.564 22.866 57.744 1.00 50.88 86 ASN A CA 1
ATOM 638 C C . ASN A 1 86 ? -30.096 22.872 57.794 1.00 50.88 86 ASN A C 1
ATOM 640 O O . ASN A 1 86 ? -30.766 23.577 57.044 1.00 50.88 86 ASN A O 1
ATOM 644 N N . GLY A 1 87 ? -30.637 22.209 58.822 1.00 48.31 87 GLY A N 1
ATOM 645 C CA . GLY A 1 87 ? -31.889 22.657 59.422 1.00 48.31 87 GLY A CA 1
ATOM 646 C C . GLY A 1 87 ? -31.771 24.145 59.752 1.00 48.31 87 GLY A C 1
ATOM 647 O O . GLY A 1 87 ? -30.936 24.545 60.566 1.00 48.31 87 GLY A O 1
ATOM 648 N N . SER A 1 88 ? -32.562 24.958 59.056 1.00 47.25 88 SER A N 1
ATOM 649 C CA . SER A 1 88 ? -32.650 26.396 59.271 1.00 47.25 88 SER A CA 1
ATOM 650 C C . SER A 1 88 ? -32.980 26.666 60.736 1.00 47.25 88 SER A C 1
ATOM 652 O O . SER A 1 88 ? -34.069 26.356 61.220 1.00 47.25 88 SER A O 1
ATOM 654 N N . TYR A 1 89 ? -32.009 27.225 61.453 1.00 52.38 89 TYR A N 1
ATOM 655 C CA . TYR A 1 89 ? -32.197 27.796 62.777 1.00 52.38 89 TYR A CA 1
ATOM 656 C C . TYR A 1 89 ? -33.005 29.096 62.604 1.00 52.38 89 TYR A C 1
ATOM 658 O O . TYR A 1 89 ? -32.452 30.190 62.520 1.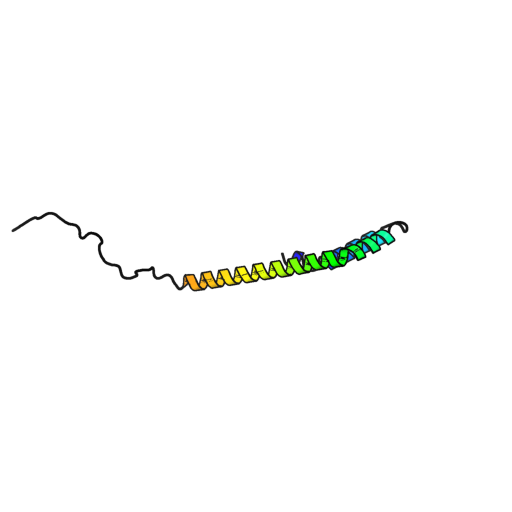00 52.38 89 TYR A O 1
ATOM 666 N N . GLY A 1 90 ? -34.327 28.967 62.463 1.00 50.84 90 GLY A N 1
ATOM 667 C CA . GLY A 1 90 ? -35.271 30.086 62.516 1.00 50.84 90 GLY A CA 1
ATOM 668 C C . GLY A 1 90 ? -35.493 30.548 63.968 1.00 50.84 90 GLY A C 1
ATOM 669 O O . GLY A 1 90 ? -35.483 29.712 64.872 1.00 50.84 90 GLY A O 1
ATOM 670 N N . PRO A 1 91 ? -35.652 31.860 64.229 1.00 53.03 91 PRO A N 1
ATOM 671 C CA . PRO A 1 91 ? -35.500 32.461 65.559 1.00 53.03 91 PRO A CA 1
ATOM 672 C C . PRO A 1 91 ? -36.631 32.095 66.545 1.00 53.03 91 PRO A C 1
ATOM 674 O O . PRO A 1 91 ? -37.737 31.757 66.121 1.00 53.03 91 PRO A O 1
ATOM 677 N N . PRO A 1 92 ? -36.395 32.197 67.872 1.00 54.72 92 PRO A N 1
ATOM 678 C CA . PRO A 1 92 ? -37.373 31.807 68.883 1.00 54.72 92 PRO A CA 1
ATOM 679 C C . PRO A 1 92 ? -38.506 32.838 68.991 1.00 54.72 92 PRO A C 1
ATOM 681 O O . PRO A 1 92 ? -38.331 33.906 69.573 1.00 54.72 92 PRO A O 1
ATOM 684 N N . GLY A 1 93 ? -39.690 32.498 68.482 1.00 42.56 93 GLY A N 1
ATOM 685 C CA . GLY A 1 93 ? -40.927 33.251 68.704 1.00 42.56 93 GLY A CA 1
ATOM 686 C C . GLY A 1 93 ? -41.957 32.414 69.465 1.00 42.56 93 GLY A C 1
ATOM 687 O O . GLY A 1 93 ? -42.600 31.551 68.879 1.00 42.56 93 GLY A O 1
ATOM 688 N N . ARG A 1 94 ? -42.104 32.657 70.774 1.00 45.78 94 ARG A N 1
ATOM 689 C CA . ARG A 1 94 ? -43.289 32.270 71.575 1.00 45.78 94 ARG A CA 1
ATOM 690 C C . ARG A 1 94 ? -44.389 33.357 71.422 1.00 45.78 94 ARG A C 1
ATOM 692 O O . ARG A 1 94 ? -44.085 34.415 70.883 1.00 45.78 94 ARG A O 1
ATOM 699 N N . PRO A 1 95 ? -45.526 33.267 72.134 1.00 48.22 95 PRO A N 1
ATOM 700 C CA . PRO A 1 95 ? -46.706 32.418 71.931 1.00 48.22 95 PRO A CA 1
ATOM 701 C C . PRO A 1 95 ? -47.977 33.276 71.693 1.00 48.22 95 PRO A C 1
ATOM 703 O O . PRO A 1 95 ? -47.973 34.456 72.028 1.00 48.22 95 PRO A O 1
ATOM 706 N N . TYR A 1 96 ? -49.080 32.674 71.236 1.00 44.66 96 TYR A N 1
ATOM 707 C CA . TYR A 1 96 ? -50.452 33.044 71.633 1.00 44.66 96 TYR A CA 1
ATOM 708 C C . TYR A 1 96 ? -51.320 31.789 71.638 1.00 44.66 96 TYR A C 1
ATOM 710 O O . TYR A 1 96 ? -51.171 30.989 70.687 1.00 44.66 96 TYR A O 1
#